Protein AF-A0A2T0KCG9-F1 (afdb_monomer)

Radius of gyration: 24.59 Å; Cα contacts (8 Å, |Δi|>4): 152; chains: 1; bounding box: 50×28×67 Å

Secondary structure (DSSP, 8-state):
---EEEEEEETTTEEEEEEE-SSS--EEEEEEHHHHHHHHHHHHHHHHHHHTT---HHHHHHHHHHHHSS-TTGGG------TTSSHHHHHHHHHHHHHHH-TTS-HHHHHHHHHHHHHHHHHHHHHHHHHHHHHHT-

Structure (mmCIF, N/CA/C/O backbone):
data_AF-A0A2T0KCG9-F1
#
_entry.id   AF-A0A2T0KCG9-F1
#
loop_
_atom_site.group_PDB
_atom_site.id
_atom_site.type_symbol
_atom_site.label_atom_id
_atom_site.label_alt_id
_atom_site.label_comp_id
_atom_site.label_asym_id
_atom_site.label_entity_id
_atom_site.label_seq_id
_atom_site.pdbx_PDB_ins_code
_atom_site.Cartn_x
_atom_site.Cartn_y
_atom_site.Cartn_z
_atom_site.occupancy
_atom_site.B_iso_or_equiv
_atom_site.auth_seq_id
_atom_site.auth_comp_id
_atom_site.auth_asym_id
_atom_site.auth_atom_id
_atom_site.pdbx_PDB_model_num
ATOM 1 N N . MET A 1 1 ? 7.669 -6.894 20.376 1.00 53.94 1 MET A N 1
ATOM 2 C CA . MET A 1 1 ? 7.578 -5.569 19.724 1.00 53.94 1 MET A CA 1
ATOM 3 C C . MET A 1 1 ? 6.249 -4.968 20.138 1.00 53.94 1 MET A C 1
ATOM 5 O O . MET A 1 1 ? 5.257 -5.674 20.044 1.00 53.94 1 MET A O 1
ATOM 9 N N . THR A 1 2 ? 6.227 -3.742 20.656 1.00 56.88 2 THR A N 1
ATOM 10 C CA . THR A 1 2 ? 4.993 -3.087 21.121 1.00 56.88 2 THR A CA 1
ATOM 11 C C . THR A 1 2 ? 4.456 -2.224 19.984 1.00 56.88 2 THR A C 1
ATOM 13 O O . THR A 1 2 ? 5.166 -1.331 19.526 1.00 56.88 2 THR A O 1
ATOM 16 N N . ALA A 1 3 ? 3.256 -2.526 19.489 1.00 61.38 3 ALA A N 1
ATOM 17 C CA . ALA A 1 3 ? 2.569 -1.695 18.505 1.00 61.38 3 ALA A CA 1
ATOM 18 C C . ALA A 1 3 ? 1.512 -0.847 19.221 1.00 61.38 3 ALA A C 1
ATOM 20 O O . ALA A 1 3 ? 0.742 -1.374 20.023 1.00 61.38 3 ALA A O 1
ATOM 21 N N . GLU A 1 4 ? 1.465 0.454 18.947 1.00 70.50 4 GLU A N 1
ATOM 22 C CA . GLU A 1 4 ? 0.394 1.320 19.449 1.00 70.50 4 GLU A CA 1
ATOM 23 C C . GLU A 1 4 ? -0.576 1.636 18.315 1.00 70.50 4 GLU A C 1
ATOM 25 O O . GLU A 1 4 ? -0.173 2.052 17.228 1.00 70.50 4 GLU A O 1
ATOM 30 N N . ILE A 1 5 ? -1.864 1.423 18.563 1.00 72.12 5 ILE A N 1
ATOM 31 C CA . ILE A 1 5 ? -2.930 1.658 17.591 1.00 72.12 5 ILE A CA 1
ATOM 32 C C . ILE A 1 5 ? -3.840 2.731 18.170 1.00 72.12 5 ILE A C 1
ATOM 34 O O . ILE A 1 5 ? -4.328 2.599 19.291 1.00 72.12 5 ILE A O 1
ATOM 38 N N . GLY A 1 6 ? -4.063 3.796 17.408 1.00 74.56 6 GLY A N 1
ATOM 39 C CA . GLY A 1 6 ? -4.943 4.888 17.798 1.00 74.56 6 GLY A CA 1
ATOM 40 C C . GLY A 1 6 ? -5.695 5.447 16.603 1.00 74.56 6 GLY A C 1
ATOM 41 O O . GLY A 1 6 ? -5.270 5.308 15.458 1.00 74.56 6 GLY A O 1
ATOM 42 N N . TRP A 1 7 ? -6.819 6.103 16.860 1.00 74.94 7 TRP A N 1
ATOM 43 C CA . TRP A 1 7 ? -7.569 6.814 15.833 1.00 74.94 7 TRP A CA 1
ATOM 44 C C . TRP A 1 7 ? -8.019 8.180 16.340 1.00 74.94 7 TRP A C 1
ATOM 46 O O . TRP A 1 7 ? -8.213 8.388 17.536 1.00 74.94 7 TRP A O 1
ATOM 56 N N . ARG A 1 8 ? -8.172 9.132 15.418 1.00 71.44 8 ARG A N 1
ATOM 57 C CA . ARG 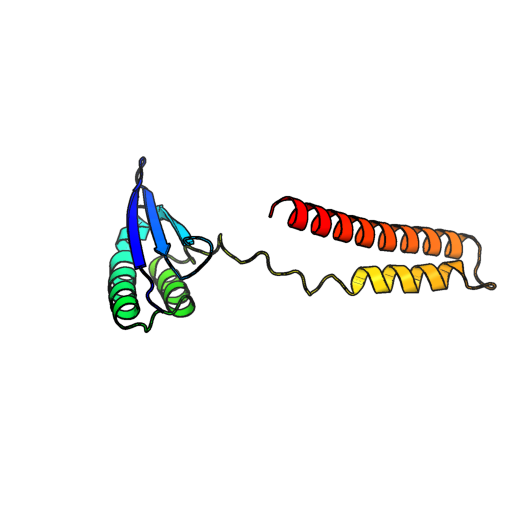A 1 8 ? -8.702 10.471 15.706 1.00 71.44 8 ARG A CA 1
ATOM 58 C C . ARG A 1 8 ? -9.733 10.875 14.667 1.00 71.44 8 ARG A C 1
ATOM 60 O O . ARG A 1 8 ? -9.533 10.624 13.478 1.00 71.44 8 ARG A O 1
ATOM 67 N N . SER A 1 9 ? -10.792 11.547 15.095 1.00 69.38 9 SER A N 1
ATOM 68 C CA . SER A 1 9 ? -11.734 12.182 14.174 1.00 69.38 9 SER A CA 1
ATOM 69 C C . SER A 1 9 ? -11.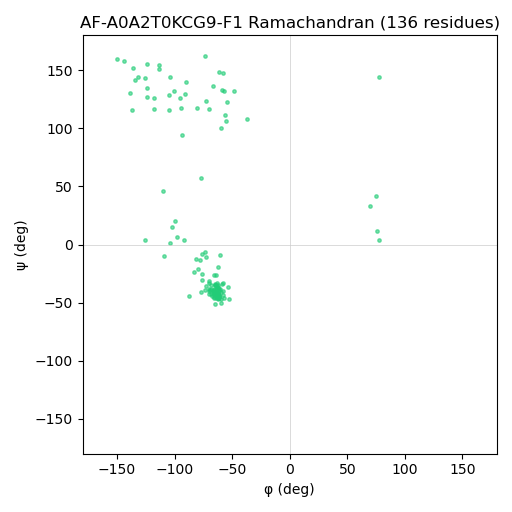042 13.330 13.431 1.00 69.38 9 SER A C 1
ATOM 71 O O . SER A 1 9 ? -10.282 14.104 14.015 1.00 69.38 9 SER A O 1
ATOM 73 N N . ALA A 1 10 ? -11.280 13.416 12.129 1.00 61.44 10 ALA A N 1
ATOM 74 C CA . ALA A 1 10 ? -10.816 14.466 11.235 1.00 61.44 10 ALA A CA 1
ATOM 75 C C . ALA A 1 10 ? -12.022 15.275 10.727 1.00 61.44 10 ALA A C 1
ATOM 77 O O . ALA A 1 10 ? -13.141 14.760 10.687 1.00 61.44 10 ALA A O 1
ATOM 78 N N . PRO A 1 11 ? -11.829 16.546 10.332 1.00 50.06 11 PRO A N 1
ATOM 79 C CA . PRO A 1 11 ? -12.918 17.338 9.773 1.00 50.06 11 PRO A CA 1
ATOM 80 C C . PRO A 1 11 ? -13.525 16.658 8.531 1.00 50.06 11 PRO A C 1
ATOM 82 O O . PRO A 1 11 ? -12.812 16.024 7.751 1.00 50.06 11 PRO A O 1
ATOM 85 N N . MET A 1 12 ? -14.836 16.855 8.337 1.00 57.09 12 MET A N 1
ATOM 86 C CA . MET A 1 12 ? -15.642 16.336 7.214 1.00 57.09 12 MET A CA 1
ATOM 87 C C . MET A 1 12 ? -16.000 14.833 7.265 1.00 57.09 12 MET A C 1
ATOM 89 O O . MET A 1 12 ? -15.955 14.166 6.233 1.00 57.09 12 MET A O 1
ATOM 93 N N . GLY A 1 13 ? -16.371 14.295 8.434 1.00 60.41 13 GLY A N 1
ATOM 94 C CA . GLY A 1 13 ? -16.917 12.928 8.546 1.00 60.41 13 GLY A CA 1
ATOM 95 C C . GLY A 1 13 ? -15.888 11.824 8.274 1.00 60.41 13 GLY A C 1
ATOM 96 O O . GLY A 1 13 ? -16.190 10.794 7.668 1.00 60.41 13 GLY A O 1
ATOM 97 N N . ARG A 1 14 ? -14.629 12.077 8.642 1.00 66.62 14 ARG A N 1
ATOM 98 C CA . ARG A 1 14 ? -13.498 11.175 8.408 1.00 66.62 14 ARG A CA 1
ATOM 99 C C . ARG A 1 14 ? -12.797 10.853 9.718 1.00 66.62 14 ARG A C 1
ATOM 101 O O . ARG A 1 14 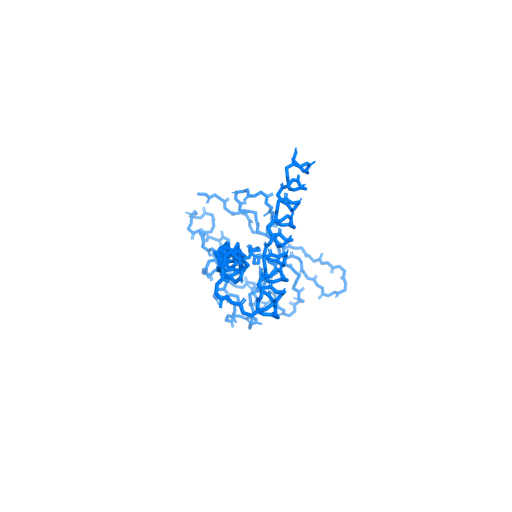? -12.800 11.651 10.647 1.00 66.62 14 ARG A O 1
ATOM 108 N N . ALA A 1 15 ? -12.118 9.718 9.763 1.00 67.31 15 ALA A N 1
ATOM 109 C CA . ALA A 1 15 ? -11.257 9.309 10.860 1.00 67.31 15 ALA A CA 1
ATOM 110 C C . ALA A 1 15 ? -9.862 8.966 10.338 1.00 67.31 15 ALA A C 1
ATOM 112 O O . ALA A 1 15 ? -9.705 8.424 9.247 1.00 67.31 15 ALA A O 1
ATOM 113 N N . VAL A 1 16 ? -8.831 9.289 11.110 1.00 71.56 16 VAL A N 1
ATOM 114 C CA . VAL A 1 16 ? -7.447 8.912 10.813 1.00 71.56 16 VAL A CA 1
ATOM 115 C C . VAL A 1 16 ? -7.064 7.778 11.742 1.00 71.56 16 VAL A C 1
ATOM 117 O O . VAL A 1 16 ? -7.011 7.986 12.952 1.00 71.56 16 VAL A O 1
ATOM 120 N N . LEU A 1 17 ? -6.784 6.607 11.176 1.00 73.69 17 LEU A N 1
ATOM 121 C CA . LEU A 1 17 ? -6.241 5.449 11.878 1.00 73.69 17 LEU A CA 1
ATOM 122 C C . LEU A 1 17 ? -4.712 5.496 11.815 1.00 73.69 17 LEU A C 1
ATOM 124 O O . LEU A 1 17 ? -4.152 5.650 10.730 1.00 73.69 17 LEU A O 1
ATOM 128 N N . VAL A 1 18 ? -4.050 5.359 12.963 1.00 74.12 18 VAL A N 1
ATOM 129 C CA . VAL A 1 18 ? -2.593 5.403 13.120 1.00 74.12 18 VAL A CA 1
ATOM 130 C C . VAL A 1 18 ? -2.111 4.119 13.793 1.00 74.12 18 VAL A C 1
ATOM 132 O O . VAL A 1 18 ? -2.586 3.775 14.873 1.00 74.12 18 VAL A O 1
ATOM 135 N N . VAL A 1 19 ? -1.142 3.439 13.179 1.00 74.56 19 VAL A N 1
ATOM 136 C CA . VAL A 1 19 ? -0.422 2.305 13.778 1.00 74.56 19 VAL A CA 1
ATOM 137 C C . VAL A 1 19 ? 1.055 2.673 13.896 1.00 74.56 19 VAL A C 1
ATOM 139 O O . VAL A 1 19 ? 1.732 2.929 12.896 1.00 74.56 19 VAL A O 1
ATOM 142 N N . LEU A 1 20 ? 1.544 2.729 15.132 1.00 65.75 20 LEU A N 1
ATOM 143 C CA . LEU A 1 20 ? 2.940 2.948 15.491 1.00 65.75 20 LEU A CA 1
ATOM 144 C C . LEU A 1 20 ? 3.605 1.584 15.679 1.00 65.75 20 LEU A C 1
ATOM 146 O O . LEU A 1 20 ? 3.530 0.981 16.746 1.00 65.75 20 LEU A O 1
ATOM 150 N N . GLU A 1 21 ? 4.240 1.095 14.620 1.00 66.50 21 GLU A N 1
ATOM 151 C CA . GLU A 1 21 ? 5.119 -0.075 14.647 1.00 66.50 21 GLU A CA 1
ATOM 152 C C . GLU A 1 21 ? 6.579 0.413 14.593 1.00 66.50 21 GLU A C 1
ATOM 154 O O . GLU A 1 21 ? 6.876 1.440 13.975 1.00 66.50 21 GLU A O 1
ATOM 159 N N . ALA A 1 22 ? 7.494 -0.260 15.296 1.00 50.56 22 ALA A N 1
ATOM 160 C CA . ALA A 1 22 ? 8.872 0.196 15.481 1.00 50.56 22 ALA A CA 1
ATOM 161 C C . ALA A 1 22 ? 9.644 0.370 14.142 1.00 50.56 22 ALA A C 1
ATOM 163 O O . ALA A 1 22 ? 10.197 -0.586 13.610 1.00 50.56 22 ALA A O 1
ATOM 164 N N . ALA A 1 23 ? 9.736 1.634 13.691 1.00 46.62 23 ALA A N 1
ATOM 165 C CA . ALA A 1 23 ? 10.546 2.240 12.613 1.00 46.62 23 ALA A CA 1
ATOM 166 C C . ALA A 1 23 ? 10.110 2.058 11.129 1.00 46.62 23 ALA A C 1
ATOM 168 O O . ALA A 1 23 ? 9.688 0.977 10.734 1.00 46.62 23 ALA A O 1
ATOM 169 N N . PRO A 1 24 ? 10.300 3.074 10.239 1.00 50.06 2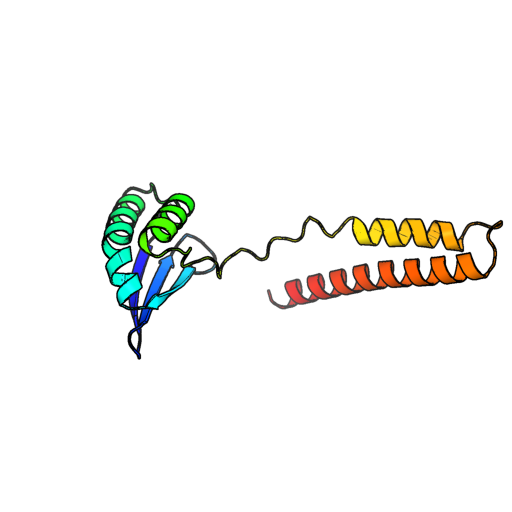4 PRO A N 1
ATOM 170 C CA . PRO A 1 24 ? 10.591 4.495 10.474 1.00 50.06 24 PRO A CA 1
ATOM 171 C C . PRO A 1 24 ? 9.372 5.420 10.259 1.00 50.06 24 PRO A C 1
ATOM 173 O O . PRO A 1 24 ? 9.523 6.635 10.371 1.00 50.06 24 PRO A O 1
ATOM 176 N N . ARG A 1 25 ? 8.180 4.906 9.911 1.00 55.22 25 ARG A N 1
ATOM 177 C CA . ARG A 1 25 ? 6.998 5.750 9.652 1.00 55.22 25 ARG A CA 1
ATOM 178 C C . ARG A 1 25 ? 5.715 5.152 10.238 1.00 55.22 25 ARG A C 1
ATOM 180 O O . ARG A 1 25 ? 5.443 3.987 9.962 1.00 55.22 25 ARG A O 1
ATOM 187 N N . PRO A 1 26 ? 4.915 5.939 10.984 1.00 65.38 26 PRO A N 1
ATOM 188 C CA . PRO A 1 26 ? 3.580 5.522 11.401 1.00 65.38 26 PRO A CA 1
ATOM 189 C C . PRO A 1 26 ? 2.735 5.181 10.174 1.00 65.38 26 PRO A C 1
ATOM 191 O O . PRO A 1 26 ? 2.674 5.973 9.229 1.00 65.38 26 PRO A O 1
ATOM 194 N N . LEU A 1 27 ? 2.064 4.030 10.194 1.00 72.31 27 LEU A N 1
ATOM 195 C CA . LEU A 1 27 ? 1.064 3.710 9.182 1.00 72.31 27 LEU A CA 1
ATOM 196 C C . LEU A 1 27 ? -0.156 4.578 9.455 1.00 72.31 27 LEU A C 1
ATOM 198 O O . LEU A 1 27 ? -0.697 4.555 10.558 1.00 72.31 27 LEU A O 1
ATOM 202 N N . GLN A 1 28 ? -0.569 5.359 8.463 1.00 73.50 28 GLN A N 1
ATOM 203 C CA . GLN A 1 28 ? -1.737 6.222 8.566 1.00 73.50 28 GLN A CA 1
ATOM 204 C C . GLN A 1 28 ? -2.712 5.889 7.446 1.00 73.50 28 GLN A C 1
ATOM 206 O O . GLN A 1 28 ? -2.311 5.743 6.294 1.00 73.50 28 GLN A O 1
ATOM 211 N N . SER A 1 29 ? -3.988 5.783 7.794 1.00 79.88 29 SER A N 1
ATOM 212 C CA . SER A 1 29 ? -5.082 5.605 6.845 1.00 79.88 29 SER A CA 1
ATOM 213 C C . SER A 1 29 ? -6.199 6.583 7.161 1.00 79.88 29 SER A C 1
ATOM 215 O O . SER A 1 29 ? -6.487 6.849 8.329 1.00 79.88 29 SER A O 1
ATOM 217 N N . VAL A 1 30 ? -6.851 7.084 6.115 1.00 81.12 30 VAL A N 1
ATOM 218 C CA . VAL A 1 30 ? -8.099 7.831 6.238 1.00 81.12 30 VAL A CA 1
ATOM 219 C C . VAL A 1 30 ? -9.264 6.869 6.023 1.00 81.12 30 VAL A C 1
ATOM 221 O O . VAL A 1 30 ? -9.341 6.149 5.023 1.00 81.12 30 VAL A O 1
ATOM 224 N N . LEU A 1 31 ? -10.167 6.860 6.989 1.00 81.69 31 LEU A N 1
ATOM 225 C CA . LEU A 1 31 ? -11.410 6.108 7.001 1.00 81.69 31 LEU A CA 1
ATOM 226 C C . LEU A 1 31 ? -12.578 7.092 6.954 1.00 81.69 31 LEU A C 1
ATOM 228 O O . LEU A 1 31 ? -12.476 8.222 7.435 1.00 81.69 31 LEU A O 1
ATOM 232 N N . THR A 1 32 ? -13.692 6.666 6.382 1.00 84.62 32 THR A N 1
ATOM 233 C CA . THR A 1 32 ? -14.998 7.294 6.632 1.00 84.62 32 THR A CA 1
ATOM 234 C C . THR A 1 32 ? -15.500 6.920 8.031 1.00 84.62 32 THR A C 1
ATOM 236 O O . THR A 1 32 ? -15.016 5.952 8.622 1.00 84.62 32 THR A O 1
ATOM 239 N N . GLU A 1 33 ? -16.461 7.666 8.579 1.00 82.19 33 GLU A N 1
ATOM 240 C CA . GLU A 1 33 ? -17.099 7.305 9.859 1.00 82.19 33 GLU A CA 1
ATOM 241 C C . GLU A 1 33 ? -17.748 5.910 9.809 1.00 82.19 33 GLU A C 1
ATOM 243 O O . GLU A 1 33 ? -17.481 5.088 10.684 1.00 82.19 33 GLU A O 1
ATOM 248 N N . ASP A 1 34 ? -18.458 5.579 8.726 1.00 84.44 34 ASP A N 1
ATOM 249 C CA . ASP A 1 34 ? -19.066 4.252 8.528 1.00 84.44 34 ASP A CA 1
ATOM 250 C C . ASP A 1 34 ? -18.035 3.114 8.445 1.00 84.44 34 ASP A C 1
ATOM 252 O O . ASP A 1 34 ? -18.310 1.965 8.802 1.00 84.44 34 ASP A O 1
ATOM 256 N N . GLU A 1 35 ? -16.847 3.388 7.902 1.00 84.81 35 GLU A N 1
ATOM 257 C CA . GLU A 1 35 ? -15.744 2.425 7.899 1.00 84.81 35 GLU A CA 1
ATOM 258 C C . GLU A 1 35 ? -15.126 2.281 9.288 1.00 84.81 35 GLU A C 1
ATOM 260 O O . GLU A 1 35 ? -14.800 1.163 9.682 1.00 84.81 35 GLU A O 1
ATOM 265 N N . LEU A 1 36 ? -14.981 3.379 10.036 1.00 85.06 36 LEU A N 1
ATOM 266 C CA . LEU A 1 36 ? -14.470 3.339 11.404 1.00 85.06 36 LEU A CA 1
ATOM 267 C C . LEU A 1 36 ? -15.391 2.515 12.306 1.00 85.06 36 LEU A C 1
ATOM 269 O O . LEU A 1 36 ? -14.900 1.659 13.037 1.00 85.06 36 LEU A O 1
ATOM 273 N N . ASP A 1 37 ? -16.703 2.733 12.239 1.00 85.94 37 ASP A N 1
ATOM 274 C CA . ASP A 1 37 ? -17.659 2.018 13.087 1.00 85.94 37 ASP A CA 1
ATOM 275 C C . ASP A 1 37 ? -17.676 0.514 12.798 1.00 85.94 37 ASP A C 1
ATOM 277 O O . ASP A 1 37 ? -17.716 -0.296 13.727 1.00 85.94 37 ASP A O 1
ATOM 281 N N . ARG A 1 38 ? -17.547 0.121 11.525 1.00 85.75 38 ARG A N 1
ATOM 282 C CA . ARG A 1 38 ? -17.404 -1.290 11.135 1.00 85.75 38 ARG A CA 1
ATOM 283 C C . ARG A 1 38 ? -16.056 -1.889 11.536 1.00 85.75 38 ARG A C 1
ATOM 285 O O . ARG A 1 38 ? -15.992 -3.072 11.861 1.00 85.75 38 ARG A O 1
ATOM 292 N N . LEU A 1 39 ? -14.987 -1.094 11.535 1.00 87.00 39 LEU A N 1
ATOM 293 C CA . LEU A 1 39 ? -13.647 -1.529 11.942 1.00 87.00 39 LEU A CA 1
ATOM 294 C C . LEU A 1 39 ? -13.447 -1.567 13.456 1.00 87.00 39 LEU A C 1
ATOM 296 O O . LEU A 1 39 ? -12.542 -2.259 13.914 1.00 87.00 39 LEU A O 1
ATOM 300 N N . ARG A 1 40 ? -14.255 -0.851 14.242 1.00 84.06 40 ARG A N 1
ATOM 301 C CA . ARG A 1 40 ? -14.042 -0.681 15.686 1.00 84.06 40 ARG A CA 1
ATOM 302 C C . ARG A 1 40 ? -13.864 -2.003 16.450 1.00 84.06 40 ARG A C 1
ATOM 304 O O . ARG A 1 40 ? -12.863 -2.117 17.154 1.00 84.06 40 ARG A O 1
ATOM 311 N N . PRO A 1 41 ? -14.699 -3.043 16.241 1.00 86.25 41 PRO A N 1
ATOM 312 C CA . PRO A 1 41 ? -14.517 -4.332 16.916 1.00 86.25 41 PRO A CA 1
ATOM 313 C C . PRO A 1 41 ? -13.194 -5.026 16.554 1.00 86.25 41 PRO A C 1
ATOM 315 O O . PRO A 1 41 ? -12.570 -5.674 17.392 1.00 86.25 41 PRO A O 1
ATOM 318 N N . VAL A 1 42 ? -12.749 -4.876 15.300 1.00 86.62 42 VAL A N 1
ATOM 319 C CA . VAL A 1 42 ? -11.475 -5.423 14.812 1.00 86.62 42 VAL A CA 1
ATOM 320 C C . VAL A 1 42 ? -10.299 -4.669 15.430 1.00 86.62 42 VAL A C 1
ATOM 322 O O . VAL A 1 42 ? -9.317 -5.286 15.845 1.00 86.62 42 VAL A O 1
ATOM 325 N N . LEU A 1 43 ? -10.391 -3.340 15.511 1.00 84.06 43 LEU A N 1
ATOM 326 C CA . LEU A 1 43 ? -9.356 -2.494 16.099 1.00 84.06 43 LEU A CA 1
ATOM 327 C C . LEU A 1 43 ? -9.185 -2.776 17.591 1.00 84.06 43 LEU A C 1
ATOM 329 O O . LEU A 1 43 ? -8.048 -2.932 18.022 1.00 84.06 43 LEU A O 1
ATOM 333 N N . ASP A 1 44 ? -10.274 -2.935 18.345 1.00 83.31 44 ASP A N 1
ATOM 334 C CA . ASP A 1 44 ? -10.222 -3.266 19.774 1.00 83.31 44 ASP A CA 1
ATOM 335 C C . ASP A 1 44 ? -9.505 -4.607 20.010 1.00 83.31 44 ASP A C 1
ATOM 337 O O . ASP A 1 44 ? -8.568 -4.689 20.808 1.00 83.31 44 ASP A O 1
ATOM 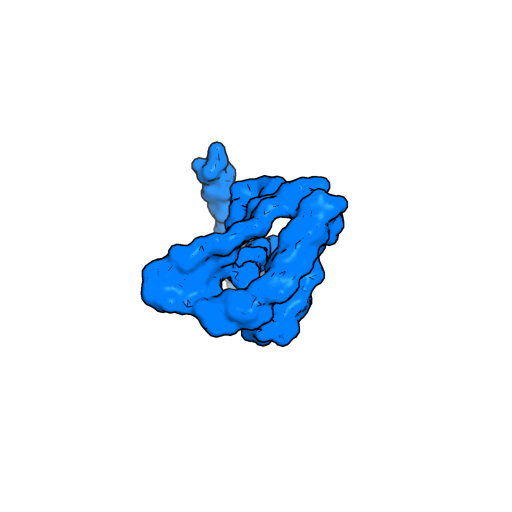341 N N . ALA A 1 45 ? -9.856 -5.644 19.241 1.00 83.31 45 ALA A N 1
ATOM 342 C CA . ALA A 1 45 ? -9.173 -6.939 19.301 1.00 83.31 45 ALA A CA 1
ATOM 343 C C . ALA A 1 45 ? -7.688 -6.838 18.906 1.00 83.31 45 ALA A C 1
ATOM 345 O O . ALA A 1 45 ? -6.829 -7.507 19.485 1.00 83.31 45 ALA A O 1
ATOM 346 N N . THR A 1 46 ? -7.366 -5.978 17.938 1.00 81.88 46 THR A N 1
ATOM 347 C CA . THR A 1 46 ? -5.985 -5.762 17.487 1.00 81.88 46 THR A CA 1
ATOM 348 C C . THR A 1 46 ? -5.164 -4.985 18.521 1.00 81.88 46 THR A C 1
ATOM 350 O O . THR A 1 46 ? -3.985 -5.283 18.699 1.00 81.88 46 THR A O 1
ATOM 353 N N . VAL A 1 47 ? -5.764 -4.024 19.231 1.00 80.62 47 VAL A N 1
ATOM 354 C CA . VAL A 1 47 ? -5.136 -3.292 20.344 1.00 80.62 47 VAL A CA 1
ATOM 355 C C . VAL A 1 47 ? -4.778 -4.255 21.472 1.00 80.62 47 VAL A C 1
ATOM 357 O O . VAL A 1 47 ? -3.654 -4.216 21.970 1.00 80.62 47 VAL A O 1
ATOM 360 N N . GLU A 1 48 ? -5.693 -5.150 21.844 1.00 80.12 48 GLU A N 1
ATOM 361 C CA . GLU A 1 48 ? -5.430 -6.173 22.862 1.00 80.12 48 GLU A CA 1
ATOM 362 C C . GLU A 1 48 ? -4.315 -7.135 22.426 1.00 80.12 48 GLU A C 1
ATOM 364 O O . GLU A 1 48 ? -3.366 -7.366 23.178 1.00 80.12 48 GLU A O 1
ATOM 369 N N . ALA A 1 49 ? -4.337 -7.605 21.174 1.00 80.50 49 ALA A N 1
ATOM 370 C CA . ALA A 1 49 ? -3.252 -8.418 20.620 1.00 80.50 49 ALA A CA 1
ATOM 371 C C . ALA A 1 49 ? -1.907 -7.667 20.608 1.00 80.50 49 ALA A C 1
ATOM 373 O O . ALA A 1 49 ? -0.860 -8.246 20.894 1.00 80.50 49 ALA A O 1
ATOM 374 N N . ALA A 1 50 ? -1.915 -6.364 20.317 1.00 79.06 50 ALA A N 1
ATOM 375 C CA . ALA A 1 50 ? -0.713 -5.540 20.323 1.00 79.06 50 ALA A CA 1
ATOM 376 C C . ALA A 1 50 ? -0.142 -5.329 21.731 1.00 79.06 50 ALA A C 1
ATOM 378 O O . ALA A 1 50 ? 1.078 -5.394 21.904 1.00 79.06 50 ALA A O 1
ATOM 379 N N . ARG A 1 51 ? -1.004 -5.162 22.743 1.00 76.62 51 ARG A N 1
ATOM 380 C CA . ARG A 1 51 ? -0.614 -5.122 24.164 1.00 76.62 51 ARG A CA 1
ATOM 381 C C . ARG A 1 51 ? -0.007 -6.444 24.629 1.00 76.62 51 ARG A C 1
ATOM 383 O O . ARG A 1 51 ? 0.960 -6.429 25.384 1.00 76.62 51 ARG A O 1
ATOM 390 N N . ALA A 1 52 ? -0.524 -7.565 24.131 1.00 81.12 52 ALA A N 1
ATOM 391 C CA . ALA A 1 52 ? 0.033 -8.896 24.368 1.00 81.12 52 ALA A CA 1
ATOM 392 C C . ALA A 1 52 ? 1.335 -9.170 23.582 1.00 81.12 52 ALA A C 1
ATOM 394 O O . ALA A 1 52 ? 1.980 -10.194 23.792 1.00 81.12 52 ALA A O 1
ATOM 395 N N . GLY A 1 53 ? 1.748 -8.268 22.682 1.00 75.94 53 GLY A N 1
ATOM 396 C CA . GLY A 1 53 ? 2.919 -8.454 21.821 1.00 75.94 53 GLY A CA 1
ATOM 397 C C . GLY A 1 53 ? 2.693 -9.414 20.645 1.00 75.94 53 GLY A C 1
ATOM 398 O O . GLY A 1 53 ? 3.655 -9.783 19.975 1.00 75.94 53 GLY A O 1
ATOM 399 N N . GLU A 1 54 ? 1.443 -9.785 20.365 1.00 80.56 54 GLU A N 1
ATOM 400 C CA . GLU A 1 54 ? 1.014 -10.705 19.299 1.00 80.56 54 GLU A CA 1
ATOM 401 C C . GLU A 1 54 ? 0.496 -9.972 18.049 1.00 80.56 54 GLU A C 1
ATOM 403 O O . GLU A 1 54 ? -0.247 -10.525 17.229 1.00 80.56 54 GLU A O 1
ATOM 408 N N . PHE A 1 55 ? 0.864 -8.699 17.895 1.00 79.25 55 PHE A N 1
ATOM 409 C CA . PHE A 1 55 ? 0.441 -7.898 16.756 1.00 79.25 55 PHE A CA 1
ATOM 410 C C . PHE A 1 55 ? 0.886 -8.529 15.429 1.00 79.25 55 PHE A C 1
ATOM 412 O O . PHE A 1 55 ? 2.045 -8.897 15.243 1.00 79.25 55 PHE A O 1
ATOM 419 N N . SER A 1 56 ? -0.042 -8.601 14.474 1.00 80.12 56 SER A N 1
ATOM 420 C CA . SER A 1 56 ? 0.240 -9.043 13.112 1.00 80.12 56 SER A CA 1
ATOM 421 C C . SER A 1 56 ? -0.459 -8.138 12.107 1.00 80.12 56 SER A C 1
ATOM 423 O O . SER A 1 56 ? -1.689 -8.124 12.011 1.00 80.12 56 SER A O 1
ATOM 425 N N . ARG A 1 57 ? 0.336 -7.435 11.291 1.00 77.50 57 ARG A N 1
ATOM 426 C CA . ARG A 1 57 ? -0.167 -6.600 10.191 1.00 77.50 57 ARG A CA 1
ATOM 427 C C . ARG A 1 57 ? -0.996 -7.398 9.181 1.00 77.50 57 ARG A C 1
ATOM 429 O O . ARG A 1 57 ? -1.956 -6.869 8.633 1.00 77.50 57 ARG A O 1
ATOM 436 N N . ILE A 1 58 ? -0.655 -8.668 8.956 1.00 78.31 58 ILE A N 1
ATOM 437 C CA . ILE A 1 58 ? -1.397 -9.553 8.046 1.00 78.31 58 ILE A CA 1
ATOM 438 C C . ILE A 1 58 ? -2.802 -9.816 8.597 1.00 78.31 58 ILE A C 1
ATOM 440 O O . ILE A 1 58 ? -3.774 -9.654 7.868 1.00 78.31 58 ILE A O 1
ATOM 444 N N . ARG A 1 59 ? -2.920 -10.124 9.897 1.00 81.12 59 ARG A N 1
ATOM 445 C CA . ARG A 1 59 ? -4.227 -10.324 10.544 1.00 81.12 59 ARG A CA 1
ATOM 446 C C . ARG A 1 59 ? -5.078 -9.055 10.522 1.00 81.12 59 ARG A C 1
ATOM 448 O O . ARG A 1 59 ? -6.261 -9.140 10.220 1.00 81.12 59 ARG A O 1
ATOM 455 N N . LEU A 1 60 ? -4.476 -7.890 10.781 1.00 83.50 60 LEU A N 1
ATOM 456 C CA . LEU A 1 60 ? -5.177 -6.604 10.695 1.00 83.50 60 LEU A CA 1
ATOM 457 C C . LEU A 1 60 ? -5.665 -6.317 9.269 1.00 83.50 60 LEU A C 1
ATOM 459 O O . LEU A 1 60 ? -6.798 -5.884 9.087 1.00 83.50 60 LEU A O 1
ATOM 463 N N . ARG A 1 61 ? -4.833 -6.581 8.256 1.00 84.00 61 ARG A N 1
ATOM 464 C CA . ARG A 1 61 ? -5.200 -6.427 6.844 1.00 84.00 61 ARG A CA 1
ATOM 465 C C . ARG A 1 61 ? -6.389 -7.307 6.474 1.00 84.00 61 ARG A C 1
ATOM 467 O O . ARG A 1 61 ? -7.330 -6.820 5.855 1.00 84.00 61 ARG A O 1
ATOM 474 N N . ASP A 1 62 ? -6.318 -8.589 6.812 1.00 85.75 62 ASP A N 1
ATOM 475 C CA . ASP A 1 62 ? -7.333 -9.561 6.418 1.00 85.75 62 ASP A CA 1
ATOM 476 C C . ASP A 1 62 ? -8.661 -9.254 7.137 1.00 85.75 62 ASP A C 1
ATOM 478 O O . ASP A 1 62 ? -9.691 -9.115 6.484 1.00 85.75 62 ASP A O 1
ATOM 482 N N . ALA A 1 63 ? -8.617 -8.962 8.442 1.00 85.69 63 ALA A N 1
ATOM 483 C CA . ALA A 1 63 ? -9.801 -8.562 9.202 1.00 85.69 63 ALA A CA 1
ATOM 484 C C . ALA A 1 63 ? -10.398 -7.221 8.733 1.00 85.69 63 ALA A C 1
ATOM 486 O O . ALA A 1 63 ? -11.616 -7.045 8.726 1.00 85.69 63 ALA A O 1
ATOM 487 N N . ALA A 1 64 ? -9.566 -6.267 8.304 1.00 86.44 64 ALA A N 1
ATOM 488 C CA . ALA A 1 64 ? -10.055 -5.015 7.737 1.00 86.44 64 ALA A CA 1
ATOM 489 C C . ALA A 1 64 ? -10.693 -5.211 6.355 1.00 86.44 64 ALA A C 1
ATOM 491 O O . ALA A 1 64 ? -11.728 -4.609 6.063 1.00 86.44 64 ALA A O 1
ATOM 492 N N . ARG A 1 65 ? -10.127 -6.092 5.522 1.00 86.56 65 ARG A N 1
ATOM 493 C CA . ARG A 1 65 ? -10.730 -6.474 4.242 1.00 86.56 65 ARG A CA 1
ATOM 494 C C . ARG A 1 65 ? -12.097 -7.126 4.450 1.00 86.56 65 ARG A C 1
ATOM 496 O O . ARG A 1 65 ? -13.008 -6.812 3.692 1.00 86.56 65 ARG A O 1
ATOM 503 N N . ASP A 1 66 ? -12.258 -7.936 5.490 1.00 87.94 66 ASP A N 1
ATOM 504 C CA . ASP A 1 66 ? -13.546 -8.545 5.830 1.00 87.94 66 ASP A CA 1
ATOM 505 C C . ASP A 1 66 ? -14.562 -7.511 6.355 1.00 87.94 66 ASP A C 1
ATOM 507 O O . ASP A 1 66 ? -15.731 -7.544 5.975 1.00 87.94 66 ASP A O 1
ATOM 511 N N . ALA A 1 67 ? -14.130 -6.551 7.183 1.00 87.50 67 A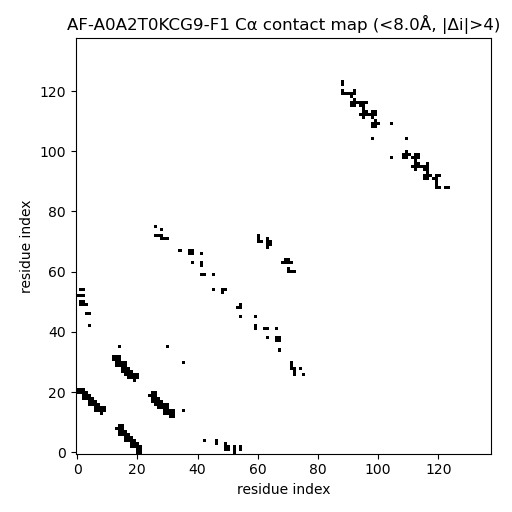LA A N 1
ATOM 512 C CA . ALA A 1 67 ? -15.021 -5.562 7.800 1.00 87.50 67 ALA A CA 1
ATOM 513 C C . ALA A 1 67 ? -15.458 -4.423 6.854 1.00 87.50 67 ALA A C 1
ATOM 515 O O . ALA A 1 67 ? -16.612 -3.985 6.888 1.00 87.50 67 ALA A O 1
ATOM 516 N N . ILE A 1 68 ? -14.541 -3.909 6.026 1.00 87.38 68 ILE A N 1
ATOM 517 C CA . ILE A 1 68 ? -14.776 -2.727 5.172 1.00 87.38 68 ILE A CA 1
ATOM 518 C C . ILE A 1 68 ? -14.498 -2.963 3.684 1.00 87.38 68 ILE A C 1
ATOM 520 O O . ILE A 1 68 ? -14.596 -2.030 2.890 1.00 87.38 68 ILE A O 1
ATOM 524 N N . GLY A 1 69 ? -14.165 -4.188 3.274 1.00 85.44 69 GLY A N 1
ATOM 525 C CA . GLY A 1 69 ? -13.951 -4.540 1.866 1.00 85.44 69 GLY A CA 1
ATOM 526 C C . GLY A 1 69 ? -12.606 -4.093 1.281 1.00 85.44 69 GLY A C 1
ATOM 527 O O . GLY A 1 69 ? -12.370 -4.284 0.089 1.00 85.44 69 GLY A O 1
ATOM 528 N N . ARG A 1 70 ? -11.708 -3.497 2.079 1.00 83.56 70 ARG A N 1
ATOM 529 C CA . ARG A 1 70 ? -10.389 -3.019 1.628 1.00 83.56 70 ARG A CA 1
ATOM 530 C C . ARG A 1 70 ? -9.335 -3.073 2.730 1.00 83.56 70 ARG A C 1
ATOM 532 O O . ARG A 1 70 ? -9.663 -3.050 3.910 1.00 83.56 70 ARG A O 1
ATOM 539 N N . ASP A 1 71 ? -8.064 -3.076 2.330 1.00 84.31 71 ASP A N 1
ATOM 540 C CA . ASP A 1 71 ? -6.955 -2.831 3.257 1.00 84.31 71 ASP A CA 1
ATOM 541 C C . ASP A 1 71 ? -6.817 -1.313 3.489 1.00 84.31 71 ASP A C 1
ATOM 543 O O . ASP A 1 71 ? -6.556 -0.574 2.535 1.00 84.31 71 ASP A O 1
ATOM 547 N N . PRO A 1 72 ? -6.997 -0.816 4.726 1.00 77.94 72 PRO A N 1
ATOM 548 C CA . PRO A 1 72 ? -6.866 0.603 5.025 1.00 77.94 72 PRO A CA 1
ATOM 549 C C . PRO A 1 72 ? -5.441 1.122 4.798 1.00 77.94 72 PRO A C 1
ATOM 551 O O . PRO A 1 72 ? -5.265 2.286 4.453 1.00 77.94 72 PRO A O 1
ATOM 554 N N . PHE A 1 73 ? -4.424 0.269 4.901 1.00 76.50 73 PHE A N 1
ATOM 555 C CA . PHE A 1 73 ? -3.019 0.646 4.749 1.00 76.50 73 PHE A CA 1
ATOM 556 C C . PHE A 1 73 ? -2.430 0.260 3.392 1.00 76.50 73 PHE A C 1
ATOM 558 O O . PHE A 1 73 ? -1.209 0.303 3.239 1.00 76.50 73 PHE A O 1
ATOM 565 N N . SER A 1 74 ? -3.259 -0.070 2.395 1.00 70.81 74 SER A N 1
ATOM 566 C CA . SER A 1 74 ? -2.774 -0.432 1.055 1.00 70.81 74 SER A CA 1
ATOM 567 C C . SER A 1 74 ? -2.023 0.708 0.356 1.00 70.81 74 SER A C 1
ATOM 569 O O . SER A 1 74 ? -1.244 0.457 -0.552 1.00 70.81 74 SER A O 1
ATOM 571 N N . GLN A 1 75 ? -2.202 1.965 0.789 1.00 53.62 75 GLN A N 1
ATOM 572 C CA . GLN A 1 75 ? -1.399 3.106 0.314 1.00 53.62 75 GLN A CA 1
ATOM 573 C C . GLN A 1 75 ? 0.041 3.111 0.853 1.00 53.62 75 GLN A C 1
ATOM 575 O O . GLN A 1 75 ? 0.876 3.879 0.384 1.00 53.62 75 GLN A O 1
ATOM 580 N N . VAL A 1 76 ? 0.333 2.246 1.827 1.00 51.28 76 VAL A N 1
ATOM 581 C CA . VAL A 1 76 ? 1.682 1.893 2.274 1.00 51.28 76 VAL A CA 1
ATOM 582 C C . VAL A 1 76 ? 1.966 0.452 1.853 1.00 51.28 76 VAL A C 1
ATOM 584 O O . VAL A 1 76 ? 2.445 -0.372 2.640 1.00 51.28 76 VAL A O 1
ATOM 587 N N . GLU A 1 77 ? 1.653 0.120 0.601 1.00 42.78 77 GLU A N 1
ATOM 588 C CA . GLU A 1 77 ? 2.494 -0.843 -0.090 1.00 42.78 77 GLU A CA 1
ATOM 589 C C . GLU A 1 77 ? 3.919 -0.280 0.003 1.00 42.78 77 GLU A C 1
ATOM 591 O O . GLU A 1 77 ? 4.133 0.881 -0.371 1.00 42.78 77 GLU A O 1
ATOM 596 N N . PRO A 1 78 ? 4.899 -1.016 0.570 1.00 41.91 78 PRO A N 1
ATOM 597 C CA . PRO A 1 78 ? 6.277 -0.688 0.245 1.00 41.91 78 PRO A CA 1
ATOM 598 C C . PRO A 1 78 ? 6.299 -0.580 -1.275 1.00 41.91 78 PRO A C 1
ATOM 600 O O . PRO A 1 78 ? 5.700 -1.437 -1.930 1.00 41.91 78 PRO A O 1
ATOM 603 N N . GLU A 1 79 ? 6.888 0.498 -1.811 1.00 39.44 79 GLU A N 1
ATOM 604 C CA . GLU A 1 79 ? 7.322 0.535 -3.209 1.00 39.44 79 GLU A CA 1
ATOM 605 C C . GLU A 1 79 ? 7.836 -0.872 -3.461 1.00 39.44 79 GLU A C 1
ATOM 607 O O . GLU A 1 79 ? 8.762 -1.294 -2.767 1.00 39.44 79 GLU A O 1
ATOM 612 N N . LYS A 1 80 ? 7.077 -1.661 -4.236 1.00 37.03 80 LYS A N 1
ATOM 613 C CA . LYS A 1 80 ? 7.421 -3.048 -4.497 1.00 37.03 80 LYS A CA 1
ATOM 614 C C . LYS A 1 80 ? 8.814 -2.895 -5.053 1.00 37.03 80 LYS A C 1
ATOM 616 O O . LYS A 1 80 ? 8.930 -2.287 -6.117 1.00 37.03 80 LYS A O 1
ATOM 621 N N . ASP A 1 81 ? 9.835 -3.251 -4.268 1.00 45.78 81 ASP A N 1
ATOM 622 C CA . ASP A 1 81 ? 11.202 -3.135 -4.738 1.00 45.78 81 ASP A CA 1
ATOM 623 C C . ASP A 1 81 ? 11.153 -3.958 -6.009 1.00 45.78 81 ASP A C 1
ATOM 625 O O . ASP A 1 81 ? 10.789 -5.140 -6.000 1.00 45.78 81 ASP A O 1
ATOM 629 N N . ASP A 1 82 ? 11.293 -3.247 -7.122 1.00 46.66 82 ASP A N 1
ATOM 630 C CA . ASP A 1 82 ? 11.105 -3.768 -8.458 1.00 46.66 82 ASP A CA 1
ATOM 631 C C . ASP A 1 82 ? 12.379 -4.570 -8.759 1.00 46.66 82 ASP A C 1
ATOM 633 O O . ASP A 1 82 ? 13.117 -4.322 -9.708 1.00 46.66 82 ASP A O 1
ATOM 637 N N . ASP A 1 83 ? 12.664 -5.552 -7.898 1.00 45.81 83 ASP A N 1
ATOM 638 C CA . ASP A 1 83 ? 13.704 -6.565 -8.026 1.00 45.81 83 ASP A CA 1
ATOM 639 C C . ASP A 1 83 ? 13.469 -7.404 -9.294 1.00 45.81 83 ASP A C 1
ATOM 641 O O . ASP A 1 83 ? 14.343 -8.148 -9.737 1.00 45.81 83 ASP A O 1
ATOM 645 N N . GLY A 1 84 ? 12.313 -7.226 -9.947 1.00 48.53 84 GLY A N 1
ATOM 646 C CA . GLY A 1 84 ? 12.007 -7.733 -11.276 1.00 48.53 84 GLY A CA 1
ATOM 647 C C . GLY A 1 84 ? 12.653 -6.976 -12.445 1.00 48.53 84 GLY A C 1
ATOM 648 O O . GLY A 1 84 ? 12.554 -7.472 -13.563 1.00 48.53 84 GLY A O 1
ATOM 649 N N . GLY A 1 85 ? 13.315 -5.828 -12.239 1.00 54.19 85 GLY A N 1
ATOM 650 C CA . GLY A 1 85 ? 13.751 -4.943 -13.334 1.00 54.19 85 GLY A CA 1
ATOM 651 C C . GLY A 1 85 ? 15.256 -4.867 -13.635 1.00 54.19 85 GLY A C 1
ATOM 652 O O . GLY A 1 85 ? 15.634 -4.276 -14.646 1.00 54.19 85 GLY A O 1
ATOM 653 N N . TRP A 1 86 ? 16.145 -5.430 -12.807 1.00 59.34 86 TRP A N 1
ATOM 654 C CA . TRP A 1 86 ? 17.598 -5.216 -12.980 1.00 59.34 86 TRP A CA 1
ATOM 655 C C . TRP A 1 86 ? 18.223 -6.023 -14.131 1.00 59.34 86 TRP A C 1
ATOM 657 O O . TRP A 1 86 ? 19.239 -5.614 -14.694 1.00 59.34 86 TRP A O 1
ATOM 667 N N . TRP A 1 87 ? 17.626 -7.158 -14.508 1.00 63.38 87 TRP A N 1
ATOM 668 C CA . TRP A 1 87 ? 18.156 -8.042 -15.555 1.00 63.38 87 TRP A CA 1
ATOM 669 C C . TRP A 1 87 ? 17.777 -7.587 -16.972 1.00 63.38 87 TRP A C 1
ATOM 671 O O . TRP A 1 87 ? 18.483 -7.902 -17.930 1.00 63.38 87 TRP A O 1
ATOM 681 N N . TRP A 1 88 ? 16.696 -6.817 -17.128 1.00 72.88 88 TRP A N 1
ATOM 682 C CA . TRP A 1 88 ? 16.219 -6.381 -18.443 1.00 72.88 88 TRP A CA 1
ATOM 683 C C . TRP A 1 88 ? 17.191 -5.425 -19.165 1.00 72.88 88 TRP A C 1
ATOM 685 O O . TRP A 1 88 ? 17.514 -5.685 -20.327 1.00 72.88 88 TRP A O 1
ATOM 695 N N . PRO A 1 89 ? 17.773 -4.396 -18.508 1.00 71.75 89 PRO A N 1
ATOM 696 C CA . PRO A 1 89 ? 18.819 -3.576 -19.120 1.00 71.75 89 PRO A CA 1
ATOM 697 C C . PRO A 1 89 ? 20.047 -4.392 -19.541 1.00 71.75 89 PRO A C 1
ATOM 699 O O . PRO A 1 89 ? 20.651 -4.107 -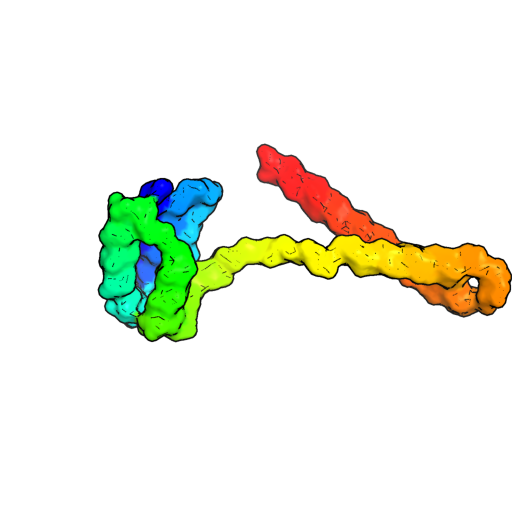20.574 1.00 71.75 89 PRO A O 1
ATOM 702 N N . ALA A 1 90 ? 20.394 -5.445 -18.790 1.00 72.31 90 ALA A N 1
ATOM 703 C CA . ALA A 1 90 ? 21.498 -6.334 -19.145 1.00 72.31 90 ALA A CA 1
ATOM 704 C C . ALA A 1 90 ? 21.215 -7.112 -20.443 1.00 72.31 90 ALA A C 1
ATOM 706 O O . ALA A 1 90 ? 22.107 -7.238 -21.280 1.00 72.31 90 ALA A O 1
ATOM 707 N N . LEU A 1 91 ? 19.974 -7.563 -20.667 1.00 75.88 91 LEU A N 1
ATOM 708 C CA . LEU A 1 91 ? 19.580 -8.201 -21.928 1.00 75.88 91 LEU A CA 1
ATOM 709 C C . LEU A 1 91 ? 19.603 -7.238 -23.116 1.00 75.88 91 LEU A C 1
ATOM 711 O O . LEU A 1 91 ? 20.061 -7.621 -24.192 1.00 75.88 91 LEU A O 1
ATOM 715 N N . LEU A 1 92 ? 19.156 -5.993 -22.927 1.00 76.44 92 LEU A N 1
ATOM 716 C CA . LEU A 1 92 ? 19.230 -4.962 -23.967 1.00 76.44 92 LEU A CA 1
ATOM 717 C C . LEU A 1 92 ? 20.687 -4.646 -24.327 1.00 76.44 92 LEU A C 1
ATOM 719 O O . LEU A 1 92 ? 21.029 -4.569 -25.505 1.00 76.44 92 LEU A O 1
ATOM 723 N N . ILE A 1 93 ? 21.570 -4.544 -23.330 1.00 76.75 93 ILE A N 1
ATOM 724 C CA . ILE A 1 93 ? 22.997 -4.308 -23.563 1.00 76.75 93 ILE A CA 1
ATOM 725 C C . ILE A 1 93 ? 23.622 -5.494 -24.298 1.00 76.75 93 ILE A C 1
ATOM 727 O O . ILE A 1 93 ? 24.242 -5.287 -25.333 1.00 76.75 93 ILE A O 1
ATOM 731 N N . VAL A 1 94 ? 23.438 -6.732 -23.827 1.00 78.81 94 VAL A N 1
ATOM 732 C CA . VAL A 1 94 ? 24.018 -7.925 -24.472 1.00 78.81 94 VAL A CA 1
ATOM 733 C C . VAL A 1 94 ? 23.476 -8.109 -25.894 1.00 78.81 94 VAL A C 1
ATOM 735 O O . VAL A 1 94 ? 24.253 -8.329 -26.825 1.00 78.81 94 VAL A O 1
ATOM 738 N N . GLY A 1 95 ? 22.162 -7.972 -26.089 1.00 75.12 95 GLY A N 1
ATOM 739 C CA . GLY A 1 95 ? 21.517 -8.086 -27.399 1.00 75.12 95 GLY A CA 1
ATOM 740 C C . GLY A 1 95 ? 21.950 -6.987 -28.372 1.00 75.12 95 GLY A C 1
ATOM 741 O O . GLY A 1 95 ? 22.253 -7.270 -29.534 1.00 75.12 95 GLY A O 1
ATOM 742 N N . GLY A 1 96 ? 22.053 -5.746 -27.891 1.00 71.00 96 GLY A N 1
ATOM 743 C CA . GLY A 1 96 ? 22.559 -4.617 -28.663 1.00 71.00 96 GLY A CA 1
ATOM 744 C C . GLY A 1 96 ? 24.039 -4.766 -29.022 1.00 71.00 96 GLY A C 1
ATOM 745 O O . GLY A 1 96 ? 24.413 -4.593 -30.181 1.00 71.00 96 GLY A O 1
ATOM 746 N N . LEU A 1 97 ? 24.874 -5.195 -28.071 1.00 77.56 97 LEU A N 1
ATOM 747 C CA . LEU A 1 97 ? 26.302 -5.438 -28.281 1.00 77.56 97 LEU A CA 1
ATOM 748 C C . LEU A 1 97 ? 26.533 -6.540 -29.327 1.00 77.56 97 LEU A C 1
ATOM 750 O O . LEU A 1 97 ? 27.342 -6.362 -30.233 1.00 77.56 97 LEU A O 1
ATOM 754 N N . MET A 1 98 ? 25.769 -7.636 -29.264 1.00 74.12 98 MET A N 1
ATOM 755 C CA . MET A 1 98 ? 25.787 -8.698 -30.279 1.00 74.12 98 MET A CA 1
ATOM 756 C C . MET A 1 98 ? 25.315 -8.207 -31.654 1.00 74.12 98 MET A C 1
ATOM 758 O O . MET A 1 98 ? 25.831 -8.649 -32.683 1.00 74.12 98 MET A O 1
ATOM 762 N N . GLY A 1 99 ? 24.355 -7.277 -31.684 1.00 67.38 99 GLY A N 1
ATOM 763 C CA . GLY A 1 99 ? 23.875 -6.627 -32.904 1.00 67.38 99 GLY A CA 1
ATOM 764 C C . GLY A 1 99 ? 24.898 -5.690 -33.554 1.00 67.38 99 GLY A C 1
ATOM 765 O O . GLY A 1 99 ? 24.966 -5.637 -34.781 1.00 67.38 99 GLY A O 1
ATOM 766 N N . VAL A 1 100 ? 25.712 -4.995 -32.753 1.00 73.44 100 VAL A N 1
ATOM 767 C CA . VAL A 1 100 ? 26.719 -4.021 -33.215 1.00 73.44 100 VAL A CA 1
ATOM 768 C C . VAL A 1 100 ? 28.063 -4.680 -33.538 1.00 73.44 100 VAL A C 1
ATOM 770 O O . VAL A 1 100 ? 28.653 -4.370 -34.572 1.00 73.44 100 VAL A O 1
ATOM 773 N N . LEU A 1 101 ? 28.544 -5.595 -32.688 1.00 72.56 101 LEU A N 1
ATOM 774 C CA . LEU A 1 101 ? 29.882 -6.192 -32.798 1.00 72.56 101 LEU A CA 1
ATOM 775 C C . LEU A 1 101 ? 29.980 -7.342 -33.808 1.00 72.56 101 LEU A C 1
ATOM 777 O O . LEU A 1 101 ? 31.091 -7.731 -34.148 1.00 72.56 101 LEU A O 1
ATOM 781 N N . SER A 1 102 ? 28.866 -7.889 -34.309 1.00 71.19 102 SER A N 1
ATOM 782 C CA . SER A 1 102 ? 28.928 -8.945 -35.330 1.00 71.19 102 SER A CA 1
ATOM 783 C C . SER A 1 102 ? 29.414 -8.392 -36.684 1.00 71.19 102 SER A C 1
ATOM 785 O O . SER A 1 102 ? 28.711 -7.567 -37.291 1.00 71.19 102 SER A O 1
ATOM 787 N N . PRO A 1 103 ? 30.575 -8.845 -37.204 1.00 67.25 103 PRO A N 1
ATOM 788 C CA . PRO A 1 103 ? 31.143 -8.377 -38.470 1.00 67.25 103 PRO A CA 1
ATOM 789 C C . PRO A 1 103 ? 30.275 -8.744 -39.689 1.00 67.25 103 PRO A C 1
ATOM 791 O O . PRO A 1 103 ? 30.236 -7.977 -40.651 1.00 67.25 103 PRO A O 1
ATOM 794 N N . ASP A 1 104 ? 29.492 -9.821 -39.590 1.00 77.94 104 ASP A N 1
ATOM 795 C CA . ASP A 1 104 ? 28.713 -10.391 -40.701 1.00 77.94 104 ASP A CA 1
ATOM 796 C C . ASP A 1 104 ? 27.273 -9.861 -40.814 1.00 77.94 104 ASP A C 1
ATOM 798 O O . ASP A 1 104 ? 26.490 -10.325 -41.644 1.00 77.94 104 ASP A O 1
ATOM 802 N N . ARG A 1 105 ? 26.874 -8.895 -39.971 1.00 73.25 105 ARG A N 1
ATOM 803 C CA . ARG A 1 105 ? 25.501 -8.369 -39.976 1.00 73.25 105 ARG A CA 1
ATOM 804 C C . ARG A 1 105 ? 25.325 -7.172 -40.917 1.00 73.25 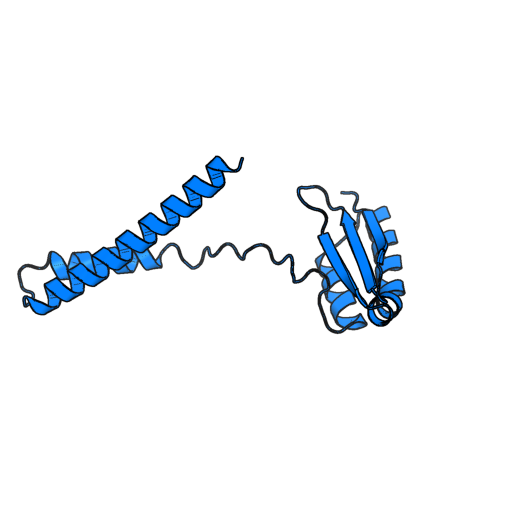105 ARG A C 1
ATOM 806 O O . ARG A 1 105 ? 26.169 -6.272 -40.928 1.00 73.25 105 ARG A O 1
ATOM 813 N N . PRO A 1 106 ? 24.197 -7.102 -41.651 1.00 79.56 106 PRO A N 1
ATOM 814 C CA . PRO A 1 106 ? 23.870 -5.960 -42.493 1.00 79.56 106 PRO A CA 1
ATOM 815 C C . PRO A 1 106 ? 23.739 -4.675 -41.664 1.00 79.56 106 PRO A C 1
ATOM 817 O O . PRO A 1 106 ? 23.316 -4.694 -40.507 1.00 79.56 106 PRO A O 1
ATOM 820 N N . MET A 1 107 ? 24.085 -3.538 -42.274 1.00 78.56 107 MET A N 1
ATOM 821 C CA . MET A 1 107 ? 24.216 -2.237 -41.600 1.00 78.56 107 MET A CA 1
ATOM 822 C C . MET A 1 107 ? 22.962 -1.828 -40.803 1.00 78.56 107 MET A C 1
ATOM 824 O O . MET A 1 107 ? 23.086 -1.303 -39.701 1.00 78.56 107 MET A O 1
ATOM 828 N N . TRP A 1 108 ? 21.758 -2.136 -41.295 1.00 72.50 108 TRP A N 1
ATOM 829 C CA . TRP A 1 108 ? 20.502 -1.833 -40.596 1.00 72.50 108 TRP A CA 1
ATOM 830 C C . TRP A 1 108 ? 20.348 -2.602 -39.270 1.00 72.50 108 TRP A C 1
ATOM 832 O O . TRP A 1 108 ? 19.862 -2.036 -38.294 1.00 72.50 108 TRP A O 1
ATOM 842 N N . LEU A 1 109 ? 20.832 -3.849 -39.184 1.00 70.06 109 LEU A N 1
ATOM 843 C CA . LEU A 1 109 ? 20.834 -4.620 -37.933 1.00 70.06 109 LEU A CA 1
ATOM 844 C C . LEU A 1 109 ? 21.825 -4.059 -36.914 1.00 70.06 109 LEU A C 1
ATOM 846 O O . LEU A 1 109 ? 21.561 -4.121 -35.715 1.00 70.06 109 LEU A O 1
ATOM 850 N N . ARG A 1 110 ? 22.933 -3.470 -37.374 1.00 74.81 110 ARG A N 1
ATOM 851 C CA . ARG A 1 110 ? 23.874 -2.757 -36.499 1.00 74.81 110 ARG A CA 1
ATOM 852 C C . ARG A 1 110 ? 23.279 -1.471 -35.950 1.00 74.81 110 ARG A C 1
ATOM 854 O O . ARG A 1 110 ? 23.479 -1.171 -34.780 1.00 74.81 110 ARG A O 1
ATOM 861 N N . VAL A 1 111 ? 22.520 -0.740 -36.767 1.00 77.75 111 VAL A N 1
ATOM 862 C CA . VAL A 1 111 ? 21.800 0.466 -36.331 1.00 77.75 111 VAL A CA 1
ATOM 863 C C . VAL A 1 111 ? 20.744 0.110 -35.282 1.00 77.75 111 VAL A C 1
ATOM 865 O O . VAL A 1 111 ? 20.705 0.742 -34.230 1.00 77.75 111 VAL A O 1
ATOM 868 N N . ILE A 1 112 ? 19.951 -0.945 -35.507 1.00 76.31 112 ILE A N 1
ATOM 869 C CA . ILE A 1 112 ? 18.990 -1.445 -34.509 1.00 76.31 112 ILE A CA 1
ATOM 870 C C . ILE A 1 112 ? 19.717 -1.907 -33.241 1.00 76.31 112 ILE A C 1
ATOM 872 O O . ILE A 1 112 ? 19.328 -1.520 -32.143 1.00 76.31 112 ILE A O 1
ATOM 876 N N . GLY A 1 113 ? 20.801 -2.675 -33.374 1.00 73.75 113 GLY A N 1
ATOM 877 C CA . GLY A 1 113 ? 21.623 -3.095 -32.238 1.00 73.75 113 GLY A CA 1
ATOM 878 C C . GLY A 1 113 ? 22.177 -1.911 -31.440 1.00 73.75 113 GLY A C 1
ATOM 879 O O . GLY A 1 113 ? 22.157 -1.935 -30.214 1.00 73.75 113 GLY A O 1
ATOM 880 N N . GLY A 1 114 ? 22.602 -0.846 -32.123 1.00 75.88 114 GLY A N 1
ATOM 881 C CA . GLY A 1 114 ? 23.085 0.387 -31.505 1.00 75.88 114 GLY A CA 1
ATOM 882 C C . GLY A 1 114 ? 21.989 1.140 -30.752 1.00 75.88 114 GLY A C 1
ATOM 883 O O . GLY A 1 114 ? 22.223 1.590 -29.633 1.00 75.88 114 GLY A O 1
ATOM 884 N N . LEU A 1 115 ? 20.781 1.225 -31.317 1.00 77.00 115 LEU A N 1
ATOM 885 C CA . LEU A 1 115 ? 19.621 1.832 -30.654 1.00 77.00 115 LEU A CA 1
ATOM 886 C C . LEU A 1 115 ? 19.202 1.045 -29.405 1.00 77.00 115 LEU A C 1
ATOM 888 O O . LEU A 1 115 ? 18.947 1.639 -28.360 1.00 77.00 115 LEU A O 1
ATOM 892 N N . VAL A 1 116 ? 19.189 -0.287 -29.492 1.00 76.31 116 VAL A N 1
ATOM 893 C CA . VAL A 1 116 ? 18.875 -1.176 -28.363 1.00 76.31 116 VAL A CA 1
ATOM 894 C C . VAL A 1 116 ? 19.933 -1.060 -27.258 1.00 76.31 116 VAL A C 1
ATOM 896 O O . VAL A 1 116 ? 19.588 -0.966 -26.080 1.00 76.31 116 VAL A O 1
ATOM 899 N N . LEU A 1 117 ? 21.215 -0.987 -27.627 1.00 74.50 117 LEU A N 1
ATOM 900 C CA . LEU A 1 117 ? 22.317 -0.767 -26.690 1.00 74.50 117 LEU A CA 1
ATOM 901 C C . LEU A 1 117 ? 22.217 0.603 -25.997 1.00 74.50 117 LEU A C 1
ATOM 903 O O . LEU A 1 117 ? 22.404 0.692 -24.785 1.00 74.50 117 LEU A O 1
ATOM 907 N N . ALA A 1 118 ? 21.900 1.661 -26.747 1.00 77.94 118 ALA A N 1
ATOM 908 C CA . ALA A 1 118 ? 21.726 3.007 -26.206 1.00 77.94 118 ALA A CA 1
ATOM 909 C C . ALA A 1 118 ? 20.547 3.084 -25.223 1.00 77.94 118 ALA A C 1
ATOM 911 O O . ALA A 1 118 ? 20.687 3.686 -24.160 1.00 77.94 118 ALA A O 1
ATOM 912 N N . ALA A 1 119 ? 19.426 2.426 -25.536 1.00 74.38 119 ALA A N 1
ATOM 913 C CA . ALA A 1 119 ? 18.275 2.332 -24.639 1.00 74.38 119 ALA A CA 1
ATOM 914 C C . ALA A 1 119 ? 18.624 1.590 -23.337 1.00 74.38 119 ALA A C 1
ATOM 916 O O . ALA A 1 119 ? 18.329 2.081 -22.251 1.00 74.38 119 ALA A O 1
ATOM 917 N N . GLY A 1 120 ? 19.331 0.455 -23.430 1.00 75.00 120 GLY A N 1
ATOM 918 C CA . GLY A 1 120 ? 19.792 -0.287 -22.252 1.00 75.00 120 GLY A CA 1
ATOM 919 C C . GLY A 1 120 ? 20.744 0.523 -21.362 1.00 75.00 120 GLY A C 1
ATOM 920 O O . GLY A 1 120 ? 20.628 0.486 -20.139 1.00 75.00 120 GLY A O 1
ATOM 921 N N . LEU A 1 121 ? 21.658 1.295 -21.960 1.00 80.19 121 LEU A N 1
ATOM 922 C CA . LEU A 1 121 ? 22.562 2.177 -21.216 1.00 80.19 121 LEU A CA 1
ATOM 923 C C . LEU A 1 121 ? 21.824 3.350 -20.561 1.00 80.19 121 LEU A C 1
ATOM 925 O O . LEU A 1 121 ? 22.117 3.664 -19.406 1.00 80.19 121 LEU A O 1
ATOM 929 N N . ASP A 1 122 ? 20.878 3.990 -21.254 1.00 79.75 122 ASP A N 1
ATOM 930 C CA . ASP A 1 122 ? 20.110 5.100 -20.679 1.00 79.75 122 ASP A CA 1
ATOM 931 C C . ASP A 1 122 ? 19.292 4.642 -19.465 1.00 79.75 122 ASP A C 1
ATOM 933 O O . ASP A 1 122 ? 19.328 5.296 -18.422 1.00 79.75 122 ASP A O 1
ATOM 937 N N . GLU A 1 123 ? 18.672 3.462 -19.534 1.00 75.88 123 GLU A N 1
ATOM 938 C CA . GLU A 1 123 ? 17.958 2.844 -18.411 1.00 75.88 123 GLU A CA 1
ATOM 939 C C . GLU A 1 123 ? 18.882 2.662 -17.184 1.00 75.88 123 GLU A C 1
ATOM 941 O O . GLU A 1 123 ? 18.544 3.068 -16.066 1.00 75.88 123 GLU A O 1
ATOM 946 N N . VAL A 1 124 ? 20.104 2.145 -17.389 1.00 77.25 124 VAL A N 1
ATOM 947 C CA . VAL A 1 124 ? 21.126 1.999 -16.332 1.00 77.25 124 VAL A CA 1
ATOM 948 C C . VAL A 1 124 ? 21.533 3.359 -15.757 1.00 77.25 124 VAL A C 1
ATOM 950 O O . VAL A 1 124 ? 21.648 3.522 -14.536 1.00 77.25 124 VAL A O 1
ATOM 953 N N . PHE A 1 125 ? 21.715 4.376 -16.602 1.00 79.06 125 PHE A N 1
ATOM 954 C CA . PHE A 1 125 ? 22.032 5.728 -16.143 1.00 79.06 125 PHE A CA 1
ATOM 955 C C . PHE A 1 125 ? 20.885 6.360 -15.352 1.00 79.06 125 PHE A C 1
ATOM 957 O O . PHE A 1 125 ? 21.135 7.047 -14.356 1.00 79.06 125 PHE A O 1
ATOM 964 N N . GLN A 1 126 ? 19.633 6.130 -15.745 1.00 78.62 126 GLN A N 1
ATOM 965 C CA . GLN A 1 126 ? 18.468 6.584 -14.995 1.00 78.62 126 GLN A CA 1
ATOM 966 C C . GLN A 1 126 ? 18.402 5.913 -13.617 1.00 78.62 126 GLN A C 1
ATOM 968 O O . GLN A 1 126 ? 18.193 6.608 -12.617 1.00 78.62 126 GLN A O 1
ATOM 973 N N . GLN A 1 127 ? 18.670 4.607 -13.530 1.00 74.50 127 GLN A N 1
ATOM 974 C CA . GLN A 1 127 ? 18.753 3.883 -12.256 1.00 74.50 127 GLN A CA 1
ATOM 975 C C . GLN A 1 127 ? 19.875 4.432 -11.356 1.00 74.50 127 GLN A C 1
ATOM 977 O O . GLN A 1 127 ? 19.639 4.746 -10.185 1.00 74.50 127 GLN A O 1
ATOM 982 N N . LEU A 1 128 ? 21.067 4.681 -11.907 1.00 77.75 128 LEU A N 1
ATOM 983 C CA . LEU A 1 128 ? 22.183 5.315 -11.190 1.00 77.75 128 LEU A CA 1
ATOM 984 C C . LEU A 1 128 ? 21.832 6.715 -10.661 1.00 77.75 128 LEU A C 1
ATOM 986 O O . LEU A 1 128 ? 22.187 7.067 -9.530 1.00 77.75 128 LEU A O 1
ATOM 990 N N . ARG A 1 129 ? 21.110 7.527 -11.446 1.00 79.00 129 ARG A N 1
ATOM 991 C CA . ARG A 1 129 ? 20.636 8.852 -11.006 1.00 79.00 129 ARG A CA 1
ATOM 992 C C . ARG A 1 129 ? 19.620 8.739 -9.867 1.00 79.00 129 ARG A C 1
ATOM 994 O O . ARG A 1 129 ? 19.707 9.524 -8.921 1.00 79.00 129 ARG A O 1
ATOM 1001 N N . ARG A 1 130 ? 18.695 7.771 -9.916 1.00 76.62 130 ARG A N 1
ATOM 1002 C CA . ARG A 1 130 ? 17.736 7.504 -8.825 1.00 76.62 130 ARG A CA 1
ATOM 1003 C C . ARG A 1 130 ? 18.468 7.119 -7.534 1.00 76.62 130 ARG A C 1
ATOM 1005 O O . ARG A 1 130 ? 18.177 7.689 -6.484 1.00 76.62 130 ARG A O 1
ATOM 1012 N N . LEU A 1 131 ? 19.484 6.256 -7.616 1.00 74.12 131 LEU A N 1
ATOM 1013 C CA . LEU A 1 131 ? 20.312 5.861 -6.467 1.00 74.12 131 LEU A CA 1
ATOM 1014 C C . LEU A 1 131 ? 21.107 7.032 -5.871 1.00 74.12 131 LEU A C 1
ATOM 1016 O O . LEU A 1 131 ? 21.150 7.191 -4.649 1.00 74.12 131 LEU A O 1
ATOM 1020 N N . ARG A 1 132 ? 21.694 7.898 -6.709 1.00 72.81 132 ARG A N 1
ATOM 1021 C CA . ARG A 1 132 ? 22.373 9.120 -6.237 1.00 72.81 132 ARG A CA 1
ATOM 1022 C C . ARG A 1 132 ? 21.422 10.067 -5.505 1.00 72.81 132 ARG A C 1
ATOM 1024 O O . ARG A 1 132 ? 21.773 10.555 -4.436 1.00 72.81 132 ARG A O 1
ATOM 1031 N N . ARG A 1 133 ? 20.216 10.291 -6.036 1.00 69.75 133 ARG A N 1
ATOM 1032 C CA . ARG A 1 133 ? 19.200 11.139 -5.385 1.00 69.75 133 ARG A CA 1
ATOM 1033 C C . ARG A 1 133 ? 18.763 10.578 -4.029 1.00 69.75 133 ARG A C 1
ATOM 1035 O O . ARG A 1 133 ? 18.623 11.345 -3.086 1.00 69.75 133 ARG A O 1
ATOM 1042 N N . ARG A 1 134 ? 18.628 9.251 -3.904 1.00 63.94 134 ARG A N 1
ATOM 1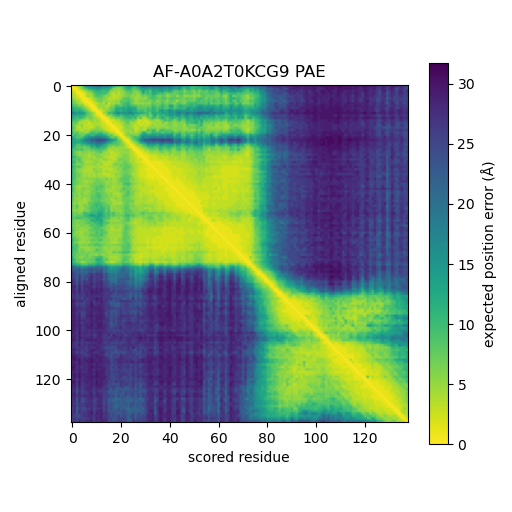043 C CA . ARG A 1 134 ? 18.302 8.585 -2.628 1.00 63.94 134 ARG A CA 1
ATOM 1044 C C . ARG A 1 134 ? 19.400 8.752 -1.568 1.00 63.94 134 ARG A C 1
ATOM 1046 O O . ARG A 1 134 ? 19.077 8.870 -0.393 1.00 63.94 134 ARG A O 1
ATOM 1053 N N . ARG A 1 135 ? 20.681 8.794 -1.961 1.00 54.91 135 ARG A N 1
ATOM 1054 C CA . ARG A 1 135 ? 21.799 9.055 -1.030 1.00 54.91 135 ARG A CA 1
ATOM 1055 C C . ARG A 1 135 ? 21.931 10.518 -0.614 1.00 54.91 135 ARG A C 1
ATOM 1057 O O . ARG A 1 135 ? 22.378 10.758 0.491 1.00 54.91 135 ARG A O 1
ATOM 1064 N N . ALA A 1 136 ? 21.554 11.468 -1.468 1.00 56.38 136 ALA A N 1
ATOM 1065 C CA . ALA A 1 136 ? 21.626 12.899 -1.152 1.00 56.38 136 ALA A CA 1
ATOM 1066 C C . ALA A 1 136 ? 20.487 13.396 -0.237 1.00 56.38 136 ALA A C 1
ATOM 1068 O O . ALA A 1 136 ? 20.552 14.512 0.262 1.00 56.38 136 ALA A O 1
ATOM 1069 N N . ALA A 1 137 ? 19.435 12.591 -0.053 1.00 52.28 137 ALA A N 1
ATOM 1070 C CA . ALA A 1 137 ? 18.291 12.891 0.811 1.00 52.28 137 ALA A CA 1
ATOM 1071 C C . ALA A 1 137 ? 18.387 12.240 2.210 1.00 52.28 137 ALA A C 1
ATOM 1073 O O . ALA A 1 137 ? 17.414 12.277 2.963 1.00 52.28 137 ALA A O 1
ATOM 1074 N N . ARG A 1 138 ? 19.524 11.610 2.531 1.00 47.19 138 ARG A N 1
ATOM 1075 C CA . ARG A 1 138 ? 19.894 11.126 3.868 1.00 47.19 138 ARG A CA 1
ATOM 1076 C C . ARG A 1 138 ? 21.013 11.998 4.411 1.00 47.19 138 ARG A C 1
ATOM 1078 O O . ARG A 1 138 ? 21.007 12.207 5.639 1.00 47.19 138 ARG A O 1
#

Solvent-accessible surface area (backbone atoms only — not comparable to full-atom values): 7664 Å² total; per-residue (Å²): 109,71,46,51,71,52,71,45,83,43,88,87,67,26,28,40,42,38,38,43,51,92,74,94,63,67,48,65,26,83,35,43,50,75,45,45,64,51,37,44,70,58,50,54,55,47,44,55,32,11,75,72,46,64,62,48,72,66,58,54,36,53,54,34,28,72,53,64,74,43,52,70,54,60,89,65,55,68,77,71,75,64,79,85,53,71,63,54,39,53,49,30,33,53,54,8,47,56,30,50,70,40,86,88,54,58,70,70,51,26,52,52,11,46,52,39,25,51,52,18,50,50,54,52,51,53,51,53,50,52,54,51,55,60,60,73,76,109

Mean predicted aligned error: 16.51 Å

Foldseek 3Di:
DAKDWDKDDDPPQKIWIWIDDPDDDIQIFIGGNQLCVLCVVVSVVQNVCRVVVNHDLVSSQVSSCVRPVGRRRPVPPPPPPCPVPPCVLVCLQVQLCCQQPDPPDDPVSNVVSVVSNVVSVVVVVVVVVVVVVVVVVD

pLDDT: mean 72.2, std 11.99, range [37.03, 87.94]

Nearest PDB structures (foldseek):
  8egn-assembly1_A  TM=4.371E-01  e=7.020E-01  Pseudomonas aeruginosa PAO1
  8fw5-assembly1_E  TM=6.391E-01  e=6.482E+00  Escherichia coli

Organism: NCBI:txid113567

Sequence (138 aa):
MTAEIGWRSAPMGRAVLVVLEAAPRPLQSVLTEDELDRLRPVLDATVEAARAGEFSRIRLRDAARDAIGRDPFSQVEPEKDDDGGWWWPALLIVGGLMGVLSPDRPMWLRVIGGLVLAAGLDEVFQQLRRLRRRRAAR